Protein AF-A0A645DPU5-F1 (afdb_monomer_lite)

Secondary structure (DSSP, 8-state):
-PPPP-PPPHHHHHHHHHHHHHHHHTT--GGGEEEEEEEEEEE-TTS-EEEEEEEEEEEEPPHHHHHHHHHHHHHHHHHHHHHTTTT--TT-S------B-TTT--B---

Sequence (110 aa):
MFPLLLSLPTGSLKEFTRYIQRLLSHGKKSISVVTRFSLKKTVNAGGIAYSQAQFKIDRPLTEVELTAVSQLAEQVKEYAKHAATSPVDLDEFTDVSTPFDPITGEIVES

pLDDT: mean 79.64, std 19.84, range [38.25, 97.12]

Radius of gyration: 18.44 Å; chains: 1; bounding box: 40×48×41 Å

Structure (mmCIF, N/CA/C/O backbone):
data_AF-A0A645DPU5-F1
#
_entry.id   AF-A0A645DPU5-F1
#
loop_
_atom_site.group_PDB
_atom_site.id
_atom_site.type_symbol
_atom_site.label_atom_id
_atom_site.label_alt_id
_atom_site.label_comp_id
_atom_site.label_asym_id
_atom_site.label_entity_id
_atom_site.label_seq_id
_atom_site.pdbx_PDB_ins_code
_atom_site.Cartn_x
_atom_site.Cartn_y
_atom_site.Cartn_z
_atom_site.occupancy
_atom_site.B_iso_or_equiv
_atom_site.auth_seq_id
_atom_site.auth_comp_id
_atom_site.auth_asym_id
_atom_site.auth_atom_id
_atom_site.pdbx_PDB_model_num
ATOM 1 N N . MET A 1 1 ? -12.760 -14.010 8.392 1.00 60.09 1 MET A N 1
ATOM 2 C CA . MET A 1 1 ? -11.986 -13.785 7.151 1.00 60.09 1 MET A CA 1
ATOM 3 C C . MET A 1 1 ? -10.513 -13.896 7.512 1.00 60.09 1 MET A C 1
ATOM 5 O O . MET A 1 1 ? -10.148 -13.347 8.544 1.00 60.09 1 MET A O 1
ATOM 9 N N . PHE A 1 2 ? -9.704 -14.629 6.745 1.00 67.50 2 PHE A N 1
ATOM 10 C CA . PHE A 1 2 ? -8.271 -14.782 7.028 1.00 67.50 2 PHE A CA 1
ATOM 11 C C . PHE A 1 2 ? -7.451 -13.681 6.337 1.00 67.50 2 PHE A C 1
ATOM 13 O O . PHE A 1 2 ? -7.778 -13.323 5.201 1.00 67.50 2 PHE A O 1
ATOM 20 N N . PRO A 1 3 ? -6.417 -13.123 6.995 1.00 75.06 3 PRO A N 1
ATOM 21 C CA . PRO A 1 3 ? -5.508 -12.180 6.357 1.00 75.06 3 PRO A CA 1
ATOM 22 C C . PRO A 1 3 ? -4.674 -12.887 5.281 1.00 75.06 3 PRO A C 1
ATOM 24 O O . PRO A 1 3 ? -4.250 -14.025 5.466 1.00 75.06 3 PRO A O 1
ATOM 27 N N . LEU A 1 4 ? -4.420 -12.195 4.169 1.00 81.62 4 LEU A N 1
ATOM 28 C CA . LEU A 1 4 ? -3.521 -12.665 3.116 1.00 81.62 4 LEU A CA 1
ATOM 29 C C . LEU A 1 4 ? -2.162 -11.977 3.259 1.00 81.62 4 LEU A C 1
ATOM 31 O O . LEU A 1 4 ? -2.088 -10.748 3.330 1.00 81.62 4 LEU A O 1
ATOM 35 N N . LEU A 1 5 ? -1.094 -12.774 3.281 1.00 82.56 5 LEU A N 1
ATOM 36 C CA . LEU A 1 5 ? 0.273 -12.274 3.207 1.00 82.56 5 LEU A CA 1
ATOM 37 C C . LEU A 1 5 ? 0.653 -12.078 1.741 1.00 82.56 5 LEU A C 1
ATOM 39 O O . LEU A 1 5 ? 0.579 -13.003 0.938 1.00 82.56 5 LEU A O 1
ATOM 43 N N . LEU A 1 6 ? 1.052 -10.856 1.398 1.00 84.12 6 LEU A N 1
ATOM 44 C CA . LEU A 1 6 ? 1.547 -10.512 0.071 1.00 84.12 6 LEU A CA 1
ATOM 45 C C . LEU A 1 6 ? 3.040 -10.195 0.170 1.00 84.12 6 LEU A C 1
ATOM 47 O O . LEU A 1 6 ? 3.417 -9.165 0.733 1.00 84.12 6 LEU A O 1
ATOM 51 N N . SER A 1 7 ? 3.884 -11.055 -0.399 1.00 86.62 7 SER A N 1
ATOM 52 C CA . SER A 1 7 ? 5.314 -10.785 -0.538 1.00 86.62 7 SER A CA 1
ATOM 53 C C . SER A 1 7 ? 5.554 -9.839 -1.718 1.00 86.62 7 SER A C 1
ATOM 55 O O . SER A 1 7 ? 5.063 -10.036 -2.830 1.00 86.62 7 SER A O 1
ATOM 57 N N . LEU A 1 8 ? 6.291 -8.754 -1.473 1.00 88.25 8 LEU A N 1
ATOM 58 C CA . LEU A 1 8 ? 6.676 -7.816 -2.524 1.00 88.25 8 LEU A CA 1
ATOM 59 C C . LEU A 1 8 ? 8.089 -8.140 -3.012 1.00 88.25 8 LEU A C 1
ATOM 61 O O . LEU A 1 8 ? 8.996 -8.255 -2.186 1.00 88.25 8 LEU A O 1
ATOM 65 N N . PRO A 1 9 ? 8.324 -8.203 -4.336 1.00 86.88 9 PRO A N 1
ATOM 66 C CA . PRO A 1 9 ? 9.675 -8.357 -4.848 1.00 86.88 9 PRO A CA 1
ATOM 67 C C . PRO A 1 9 ? 10.505 -7.119 -4.490 1.00 86.88 9 PRO A C 1
ATOM 69 O O . PRO A 1 9 ? 9.985 -5.999 -4.430 1.00 86.88 9 PRO A O 1
ATOM 72 N N . THR A 1 10 ? 11.814 -7.299 -4.315 1.00 88.88 10 THR A N 1
ATOM 73 C CA . THR A 1 10 ? 12.754 -6.245 -3.881 1.00 88.88 10 THR A CA 1
ATOM 74 C C . THR A 1 10 ? 12.658 -4.967 -4.721 1.00 88.88 10 THR A C 1
ATOM 76 O O . THR A 1 10 ? 12.666 -3.862 -4.178 1.00 88.88 10 THR A O 1
ATOM 79 N N . GLY A 1 11 ? 12.453 -5.101 -6.037 1.00 90.75 11 GLY A N 1
ATOM 80 C CA . GLY A 1 11 ? 12.259 -3.977 -6.960 1.00 90.75 11 GLY A CA 1
ATOM 81 C C . GLY A 1 11 ? 11.031 -3.099 -6.670 1.00 90.75 11 GLY A C 1
ATOM 82 O O . GLY A 1 11 ? 10.956 -1.974 -7.161 1.00 90.75 11 GLY A O 1
ATOM 83 N N . SER A 1 12 ? 10.081 -3.565 -5.858 1.00 93.25 12 SER A N 1
ATOM 84 C CA . SER A 1 12 ? 8.842 -2.847 -5.523 1.00 93.25 12 SER A CA 1
ATOM 85 C C . SER A 1 12 ? 8.855 -2.197 -4.138 1.00 93.25 12 SER A C 1
ATOM 87 O O . SER A 1 12 ? 8.025 -1.328 -3.872 1.00 93.25 12 SER A O 1
ATOM 89 N N . LEU A 1 13 ? 9.805 -2.558 -3.266 1.00 93.81 13 LEU A N 1
ATOM 90 C CA . LEU A 1 13 ? 9.856 -2.068 -1.882 1.00 93.81 13 LEU A CA 1
ATOM 91 C C . LEU A 1 13 ? 9.980 -0.543 -1.809 1.00 93.81 13 LEU A C 1
ATOM 93 O O . LEU A 1 13 ? 9.284 0.103 -1.032 1.00 93.81 13 LEU A O 1
ATOM 97 N N . LYS A 1 14 ? 10.819 0.056 -2.663 1.00 92.94 14 LYS A N 1
ATOM 98 C CA . LYS A 1 14 ? 11.003 1.516 -2.704 1.00 92.94 14 LYS A CA 1
ATOM 99 C C . LYS A 1 14 ? 9.706 2.256 -3.040 1.00 92.94 14 LYS A C 1
ATOM 101 O O . LYS A 1 14 ? 9.400 3.273 -2.419 1.00 92.94 14 LYS A O 1
ATOM 106 N N . GLU A 1 15 ? 8.948 1.751 -4.009 1.00 94.25 15 GLU A N 1
ATOM 107 C CA . GLU A 1 15 ? 7.685 2.365 -4.425 1.00 94.25 15 GLU A CA 1
ATOM 108 C C . GLU A 1 15 ? 6.584 2.150 -3.384 1.00 94.25 15 GLU A C 1
ATOM 110 O O . GLU A 1 15 ? 5.798 3.064 -3.133 1.00 94.25 15 GLU A O 1
ATOM 115 N N . PHE A 1 16 ? 6.586 1.007 -2.694 1.00 95.88 16 PHE A N 1
ATOM 116 C CA . PHE A 1 16 ? 5.706 0.784 -1.551 1.00 95.88 16 PHE A CA 1
ATOM 117 C C . PHE A 1 16 ? 6.004 1.756 -0.401 1.00 95.88 16 PHE A C 1
ATOM 119 O O . PHE A 1 16 ? 5.100 2.435 0.083 1.00 95.88 16 PHE A O 1
ATOM 126 N N . THR A 1 17 ? 7.272 1.913 -0.012 1.00 96.12 17 THR A N 1
ATOM 127 C CA . THR A 1 17 ? 7.679 2.880 1.022 1.00 96.12 17 THR A CA 1
ATOM 128 C C . THR A 1 17 ? 7.243 4.297 0.660 1.00 96.12 17 THR A C 1
ATOM 130 O O . THR A 1 17 ? 6.669 5.002 1.492 1.00 96.12 17 THR A O 1
ATOM 133 N N . ARG A 1 18 ? 7.440 4.709 -0.598 1.00 96.75 18 ARG A N 1
ATOM 134 C CA . ARG A 1 18 ? 7.001 6.021 -1.091 1.00 96.75 18 ARG A CA 1
ATOM 135 C C . ARG A 1 18 ? 5.483 6.185 -1.011 1.00 96.75 18 ARG A C 1
ATOM 137 O O . ARG A 1 18 ? 5.000 7.256 -0.643 1.00 96.75 18 ARG A O 1
ATOM 144 N N . TYR A 1 19 ? 4.731 5.141 -1.345 1.00 97.12 19 TYR A N 1
ATOM 145 C CA . TYR A 1 19 ? 3.276 5.137 -1.233 1.00 97.12 19 TYR A CA 1
ATOM 146 C C . TYR A 1 19 ? 2.813 5.344 0.216 1.00 97.12 19 TYR A C 1
ATOM 148 O O . TYR A 1 19 ? 1.988 6.224 0.472 1.00 97.12 19 TYR A O 1
ATOM 156 N N . ILE A 1 20 ? 3.394 4.611 1.171 1.00 96.81 20 ILE A N 1
ATOM 157 C CA . ILE A 1 20 ? 3.083 4.766 2.598 1.00 96.81 20 ILE A CA 1
ATOM 158 C C . ILE A 1 20 ? 3.443 6.171 3.093 1.00 96.81 20 ILE A C 1
ATOM 160 O O . ILE A 1 20 ? 2.624 6.820 3.739 1.00 96.81 20 ILE A O 1
ATOM 164 N N . GLN A 1 21 ? 4.623 6.686 2.739 1.00 96.94 21 GLN A N 1
ATOM 165 C CA . GLN A 1 21 ? 5.027 8.053 3.087 1.00 96.94 21 GLN A CA 1
ATOM 166 C C . GLN A 1 21 ? 4.027 9.092 2.571 1.00 96.94 21 GLN A C 1
ATOM 168 O O . GLN A 1 21 ? 3.648 9.998 3.309 1.00 96.94 21 GLN A O 1
ATOM 173 N N . ARG A 1 22 ? 3.550 8.934 1.330 1.00 96.44 22 ARG A N 1
ATOM 174 C CA . ARG A 1 22 ? 2.549 9.828 0.737 1.00 96.44 22 ARG A CA 1
ATOM 175 C C . ARG A 1 22 ? 1.202 9.761 1.459 1.00 96.44 22 ARG A C 1
ATOM 177 O O . ARG A 1 22 ? 0.545 10.785 1.624 1.00 96.44 22 ARG A O 1
ATOM 184 N N . LEU A 1 23 ? 0.770 8.577 1.886 1.00 96.06 23 LEU A N 1
ATOM 185 C CA . LEU A 1 23 ? -0.442 8.438 2.698 1.00 96.06 23 LEU A CA 1
ATOM 186 C C . LEU A 1 23 ? -0.319 9.212 4.012 1.00 96.06 23 LEU A C 1
ATOM 188 O O . LEU A 1 23 ? -1.184 10.031 4.331 1.00 96.06 23 LEU A O 1
ATOM 192 N N . LEU A 1 24 ? 0.791 9.001 4.719 1.00 95.75 24 LEU A N 1
ATOM 193 C CA . LEU A 1 24 ? 1.057 9.634 6.005 1.00 95.75 24 LEU A CA 1
ATOM 194 C C . LEU A 1 24 ? 1.207 11.155 5.881 1.00 95.75 24 LEU A C 1
ATOM 196 O O . LEU A 1 24 ? 0.677 11.877 6.721 1.00 95.75 24 LEU A O 1
ATOM 200 N N . SER A 1 25 ? 1.833 11.661 4.811 1.00 95.94 25 SER A N 1
ATOM 201 C CA . SER A 1 25 ? 1.928 13.109 4.563 1.00 95.94 25 SER A CA 1
ATOM 202 C C . SER A 1 25 ? 0.566 13.771 4.341 1.00 95.94 25 SER A C 1
ATOM 204 O O . SER A 1 25 ? 0.420 14.968 4.554 1.00 95.94 25 SER A O 1
ATOM 206 N N . HIS A 1 26 ? -0.441 13.000 3.922 1.00 93.00 26 HIS A N 1
ATOM 207 C CA . HIS A 1 26 ? -1.829 13.450 3.801 1.00 93.00 26 HIS A CA 1
ATOM 208 C C . HIS A 1 26 ? -2.678 13.138 5.048 1.00 93.00 26 HIS A C 1
ATOM 210 O O . HIS A 1 26 ? -3.902 13.240 4.986 1.00 93.00 26 HIS A O 1
ATOM 216 N N . GLY A 1 27 ? -2.061 12.727 6.162 1.00 92.69 27 GLY A N 1
ATOM 217 C CA . GLY A 1 27 ? -2.757 12.400 7.410 1.00 92.69 27 GLY A CA 1
ATOM 218 C C . GLY A 1 27 ? -3.583 11.110 7.359 1.00 92.69 27 GLY A C 1
ATOM 219 O O . GLY A 1 27 ? -4.415 10.882 8.235 1.00 92.69 27 GLY A O 1
ATOM 220 N N . LYS A 1 28 ? -3.384 10.257 6.345 1.00 92.94 28 LYS A N 1
ATOM 221 C CA . LYS A 1 28 ? -4.129 9.002 6.172 1.00 92.94 28 LYS A CA 1
ATOM 222 C C . LYS A 1 28 ? -3.305 7.824 6.675 1.00 92.94 28 LYS A C 1
ATOM 224 O O . LYS A 1 28 ? -2.135 7.677 6.324 1.00 92.94 28 LYS A O 1
ATOM 229 N N . LYS A 1 29 ? -3.927 6.951 7.467 1.00 92.25 29 LYS A N 1
ATOM 230 C CA . LYS A 1 29 ? -3.317 5.682 7.886 1.00 92.25 29 LYS A CA 1
ATOM 231 C C . LYS A 1 29 ? -3.393 4.682 6.727 1.00 92.25 29 LYS A C 1
ATOM 233 O O . LYS A 1 29 ? -4.318 4.730 5.923 1.00 92.25 29 LYS A O 1
ATOM 238 N N . SER A 1 30 ? -2.459 3.736 6.655 1.00 90.50 30 SER A N 1
ATOM 239 C CA . SER A 1 30 ? -2.477 2.685 5.623 1.00 90.50 30 SER A CA 1
ATOM 240 C C . SER A 1 30 ? -3.754 1.839 5.648 1.00 90.50 30 SER A C 1
ATOM 242 O O . SER A 1 30 ? -4.234 1.435 4.596 1.00 90.50 30 SER A O 1
ATOM 244 N N . ILE A 1 31 ? -4.338 1.638 6.832 1.00 91.94 31 ILE A N 1
ATOM 245 C CA . ILE A 1 31 ? -5.581 0.880 7.024 1.00 91.94 31 ILE A CA 1
ATOM 246 C C . ILE A 1 31 ? -6.857 1.677 6.724 1.00 91.94 31 ILE A C 1
ATOM 248 O O . ILE A 1 31 ? -7.935 1.110 6.807 1.00 91.94 31 ILE A O 1
ATOM 252 N N . SER A 1 32 ? -6.777 2.982 6.431 1.00 94.56 32 SER A N 1
ATOM 253 C CA . SER A 1 32 ? -7.967 3.827 6.218 1.00 94.56 32 SER A CA 1
ATOM 254 C C . SER A 1 32 ? -8.324 4.010 4.740 1.00 94.56 32 SER A C 1
ATOM 256 O O . SER A 1 32 ? -9.135 4.872 4.396 1.00 94.56 32 SER A O 1
ATOM 258 N N . VAL A 1 33 ? -7.674 3.268 3.841 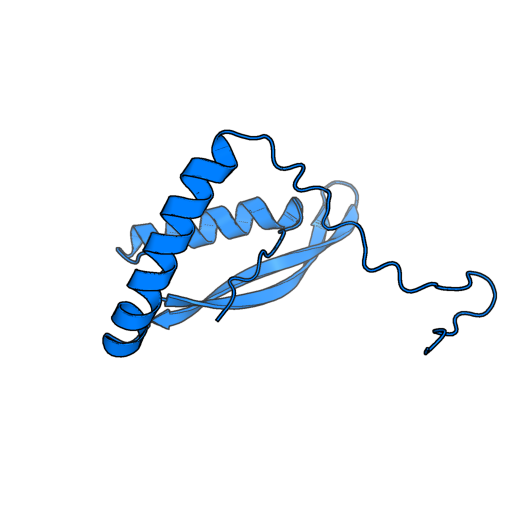1.00 96.25 33 VAL A N 1
ATOM 259 C CA . VAL A 1 33 ? -7.846 3.394 2.392 1.00 96.25 33 VAL A CA 1
ATOM 260 C C . VAL A 1 33 ? -7.899 2.029 1.721 1.00 96.25 33 VAL A C 1
ATOM 262 O O . VAL A 1 33 ? -7.230 1.086 2.140 1.00 96.25 33 VAL A O 1
ATOM 265 N N . VAL A 1 34 ? -8.630 1.953 0.614 1.00 95.38 34 VAL A N 1
ATOM 266 C CA . VAL A 1 34 ? -8.504 0.853 -0.341 1.00 95.38 34 VAL A CA 1
ATOM 267 C C . VAL A 1 34 ? -7.298 1.138 -1.230 1.00 95.38 34 VAL A C 1
ATOM 269 O O . VAL A 1 34 ? -7.230 2.176 -1.896 1.00 95.38 34 VAL A O 1
ATOM 272 N N . THR A 1 35 ? -6.337 0.216 -1.237 1.00 96.00 35 THR A N 1
ATOM 273 C CA . THR A 1 35 ? -5.142 0.305 -2.081 1.00 96.00 35 THR A CA 1
ATOM 274 C C . THR A 1 35 ? -5.331 -0.556 -3.322 1.00 96.00 35 THR A C 1
ATOM 276 O O . THR A 1 35 ? -5.555 -1.759 -3.218 1.00 96.00 35 THR A O 1
ATOM 279 N N . ARG A 1 36 ? -5.205 0.050 -4.503 1.00 95.69 36 ARG A N 1
ATOM 280 C CA . ARG A 1 36 ? -5.119 -0.674 -5.772 1.00 95.69 36 ARG A CA 1
ATOM 281 C C . ARG A 1 36 ? -3.667 -1.039 -6.052 1.00 95.69 36 ARG A C 1
ATOM 283 O O . ARG A 1 36 ? -2.792 -0.170 -6.025 1.00 95.69 36 ARG A O 1
ATOM 290 N N . PHE A 1 37 ? -3.458 -2.303 -6.398 1.00 94.62 37 PHE A N 1
ATOM 291 C CA . PHE A 1 37 ? -2.188 -2.846 -6.857 1.00 94.62 37 PHE A CA 1
ATOM 292 C C . PHE A 1 37 ? -2.240 -3.011 -8.376 1.00 94.62 37 PHE A C 1
ATOM 294 O O . PHE A 1 37 ? -3.243 -3.467 -8.925 1.00 94.62 37 PHE A O 1
ATOM 301 N N . SER A 1 38 ? -1.170 -2.637 -9.065 1.00 94.88 38 SER A N 1
ATOM 302 C CA . SER A 1 38 ? -0.975 -2.964 -10.478 1.00 94.88 38 SER A CA 1
ATOM 303 C C . SER A 1 38 ? 0.487 -3.286 -10.750 1.00 94.88 38 SER A C 1
ATOM 305 O O . SER A 1 38 ? 1.357 -2.952 -9.951 1.00 94.88 38 SER A O 1
ATOM 307 N N . LEU A 1 39 ? 0.774 -3.943 -11.871 1.00 95.00 39 LEU A N 1
ATOM 308 C CA . LEU A 1 39 ? 2.141 -4.264 -12.275 1.00 95.00 39 LEU A CA 1
ATOM 309 C C . LEU A 1 39 ? 2.569 -3.384 -13.446 1.00 95.00 39 LEU A C 1
ATOM 311 O O . LEU A 1 39 ? 1.781 -3.077 -14.340 1.00 95.00 39 LEU A O 1
ATOM 315 N N . LYS A 1 40 ? 3.839 -2.991 -13.455 1.00 94.44 40 LYS A N 1
ATOM 316 C CA . LYS A 1 40 ? 4.494 -2.359 -14.599 1.00 94.44 40 LYS A CA 1
ATOM 317 C C . LYS A 1 40 ? 5.821 -3.031 -14.877 1.00 94.44 40 LYS A C 1
ATOM 319 O O . LYS A 1 40 ? 6.574 -3.334 -13.961 1.00 94.44 40 LYS A O 1
ATOM 324 N N . LYS A 1 41 ? 6.122 -3.190 -16.161 1.00 95.19 41 LYS A N 1
ATOM 325 C CA . LYS A 1 41 ? 7.442 -3.607 -16.617 1.00 95.19 41 LYS A CA 1
ATOM 326 C C . LYS A 1 41 ? 8.443 -2.467 -16.414 1.00 95.19 41 LYS A C 1
ATOM 328 O O . LYS A 1 41 ? 8.249 -1.367 -16.935 1.00 95.19 41 LYS A O 1
ATOM 333 N N . THR A 1 42 ? 9.508 -2.747 -15.678 1.00 94.31 42 THR A N 1
ATOM 334 C CA . THR A 1 42 ? 10.628 -1.838 -15.412 1.00 94.31 42 THR A CA 1
ATOM 335 C C . THR A 1 42 ? 11.933 -2.560 -15.749 1.00 94.31 42 THR A C 1
ATOM 337 O O . THR A 1 42 ? 11.954 -3.781 -15.866 1.00 94.31 42 THR A O 1
ATOM 340 N N . VAL A 1 43 ? 13.018 -1.818 -15.957 1.00 93.38 43 VAL A N 1
ATOM 341 C CA . VAL A 1 43 ? 14.346 -2.362 -16.260 1.00 93.38 43 VAL A CA 1
ATOM 342 C C . VAL A 1 43 ? 15.327 -1.858 -15.204 1.00 93.38 43 VAL A C 1
ATOM 344 O O . VAL A 1 43 ? 15.262 -0.691 -14.813 1.00 93.38 43 VAL A O 1
ATOM 347 N N . ASN A 1 44 ? 16.176 -2.739 -14.672 1.00 88.25 44 ASN A N 1
ATOM 348 C CA . ASN A 1 44 ? 17.204 -2.351 -13.703 1.00 88.25 44 ASN A CA 1
ATOM 349 C C . ASN A 1 44 ? 18.436 -1.740 -14.404 1.00 88.25 44 ASN A C 1
ATOM 351 O O . ASN A 1 44 ? 18.521 -1.721 -15.630 1.00 88.25 44 ASN A O 1
ATOM 355 N N . ALA A 1 45 ? 19.415 -1.252 -13.635 1.00 89.44 45 ALA A N 1
ATOM 356 C CA . ALA A 1 45 ? 20.634 -0.658 -14.201 1.00 89.44 45 ALA A CA 1
ATOM 357 C C . ALA A 1 45 ? 21.444 -1.632 -15.084 1.00 89.44 45 ALA A C 1
ATOM 359 O O . ALA A 1 45 ? 22.164 -1.191 -15.971 1.00 89.44 45 ALA A O 1
ATOM 360 N N . GLY A 1 46 ? 21.299 -2.944 -14.865 1.00 91.88 46 GLY A N 1
ATOM 361 C CA . GLY A 1 46 ? 21.929 -4.001 -15.659 1.00 91.88 46 GLY A CA 1
ATOM 362 C C . GLY A 1 46 ? 21.129 -4.439 -16.891 1.00 91.88 46 GLY A C 1
ATOM 363 O O . GLY A 1 46 ? 21.493 -5.425 -17.518 1.00 91.88 46 GLY A O 1
ATOM 364 N N . GLY A 1 47 ? 20.028 -3.762 -17.233 1.00 92.88 47 GLY A N 1
ATOM 365 C CA . GLY A 1 47 ? 19.229 -4.081 -18.420 1.00 92.88 47 GLY A CA 1
ATOM 366 C C . GLY A 1 47 ? 18.223 -5.226 -18.245 1.00 92.88 47 GLY A C 1
ATOM 367 O O . GLY A 1 47 ? 17.512 -5.557 -19.192 1.00 92.88 47 GLY A O 1
ATOM 368 N N . ILE A 1 48 ? 18.098 -5.806 -17.048 1.00 92.50 48 ILE A N 1
ATOM 369 C CA . ILE A 1 48 ? 17.151 -6.898 -16.789 1.00 92.50 48 ILE A CA 1
ATOM 370 C C . ILE A 1 48 ? 15.759 -6.314 -16.559 1.00 92.50 48 ILE A C 1
ATOM 372 O O . ILE A 1 48 ? 15.550 -5.489 -15.662 1.00 92.50 48 ILE A O 1
ATOM 376 N N . ALA A 1 49 ? 14.801 -6.756 -17.373 1.00 94.31 49 ALA A N 1
ATOM 377 C CA . ALA A 1 49 ? 13.401 -6.398 -17.217 1.00 94.31 49 ALA A CA 1
ATOM 378 C C . ALA A 1 49 ? 12.750 -7.195 -16.078 1.00 94.31 49 ALA A C 1
ATOM 380 O O . ALA A 1 49 ? 12.955 -8.398 -15.957 1.00 94.31 49 ALA A O 1
ATOM 381 N N . TYR A 1 50 ? 11.924 -6.531 -15.278 1.00 90.62 50 TYR A N 1
ATOM 382 C CA . TYR A 1 50 ? 11.174 -7.134 -14.182 1.00 90.62 50 TYR A CA 1
ATOM 383 C C . TYR A 1 50 ? 9.799 -6.479 -14.028 1.00 90.62 50 TYR A C 1
ATOM 385 O O . TYR A 1 50 ? 9.557 -5.365 -14.503 1.00 90.62 50 TYR A O 1
ATOM 393 N N . SER A 1 51 ? 8.897 -7.177 -13.343 1.00 92.50 51 SER A N 1
ATOM 394 C CA . SER A 1 51 ? 7.594 -6.644 -12.947 1.00 92.50 51 SER A CA 1
ATOM 395 C C . SER A 1 51 ? 7.720 -5.901 -11.620 1.00 92.50 51 SER A C 1
ATOM 397 O O . SER A 1 51 ? 8.133 -6.464 -10.609 1.00 92.50 51 SER A O 1
ATOM 399 N N . GLN A 1 52 ? 7.351 -4.627 -11.622 1.00 94.50 52 GLN A N 1
ATOM 400 C CA . GLN A 1 52 ? 7.324 -3.766 -10.450 1.00 94.50 52 GLN A CA 1
ATOM 401 C C . GLN A 1 52 ? 5.877 -3.480 -10.051 1.00 94.50 52 GLN A C 1
ATOM 403 O O . GLN A 1 52 ? 5.071 -3.058 -10.885 1.00 94.50 52 GLN A O 1
ATOM 408 N N . ALA A 1 53 ? 5.555 -3.671 -8.775 1.00 95.19 53 ALA A N 1
ATOM 409 C CA . ALA A 1 53 ? 4.264 -3.298 -8.229 1.00 95.19 53 ALA A CA 1
ATOM 410 C C . ALA A 1 53 ? 4.141 -1.773 -8.116 1.00 95.19 53 ALA A C 1
ATOM 412 O O . ALA A 1 53 ? 5.061 -1.070 -7.694 1.00 95.19 53 ALA A O 1
ATOM 413 N N . GLN A 1 54 ? 2.971 -1.275 -8.489 1.00 95.06 54 GLN A N 1
ATOM 414 C CA . GLN A 1 54 ? 2.532 0.094 -8.309 1.00 95.06 54 GLN A CA 1
ATOM 415 C C . GLN A 1 54 ? 1.352 0.125 -7.350 1.00 95.06 54 GLN A C 1
ATOM 417 O O . GLN A 1 54 ? 0.449 -0.710 -7.418 1.00 95.06 54 GLN A O 1
ATOM 422 N N . PHE A 1 55 ? 1.349 1.149 -6.504 1.00 96.19 55 PHE A N 1
ATOM 423 C CA . PHE A 1 55 ? 0.363 1.331 -5.450 1.00 96.19 55 PHE A CA 1
ATOM 424 C C . PHE A 1 55 ? -0.333 2.667 -5.650 1.00 96.19 55 PHE A C 1
ATOM 426 O O . PHE A 1 55 ? 0.312 3.708 -5.821 1.00 96.19 55 PHE A O 1
ATOM 433 N N . LYS A 1 56 ? -1.662 2.643 -5.642 1.00 96.06 56 LYS A N 1
ATOM 434 C CA . LYS A 1 56 ? -2.487 3.847 -5.722 1.00 96.06 56 LYS A CA 1
ATOM 435 C C . LYS A 1 56 ? -3.632 3.749 -4.731 1.00 96.06 56 LYS A C 1
ATOM 437 O O . LYS A 1 56 ? -4.170 2.670 -4.503 1.00 96.06 56 LYS A O 1
ATOM 442 N N . ILE A 1 57 ? -4.025 4.896 -4.186 1.00 96.38 57 ILE A N 1
ATOM 443 C CA . ILE A 1 57 ? -5.275 4.999 -3.437 1.00 96.38 57 ILE A CA 1
ATOM 444 C C . ILE A 1 57 ? -6.400 4.848 -4.455 1.00 96.38 57 ILE A C 1
ATOM 446 O O . ILE A 1 57 ? -6.452 5.616 -5.414 1.00 96.38 57 ILE A O 1
ATOM 450 N N . ASP A 1 58 ? -7.266 3.862 -4.259 1.00 97.06 58 ASP A N 1
ATOM 451 C CA . ASP A 1 58 ? -8.494 3.759 -5.039 1.00 97.06 58 ASP A CA 1
ATOM 452 C C . ASP A 1 58 ? -9.568 4.672 -4.449 1.00 97.06 58 ASP A C 1
ATOM 454 O O . ASP A 1 58 ? -10.072 5.578 -5.107 1.00 97.06 58 ASP A O 1
ATOM 458 N N . ARG A 1 59 ? -9.838 4.490 -3.154 1.00 96.19 59 ARG A N 1
ATOM 459 C CA . ARG A 1 59 ? -10.782 5.302 -2.386 1.00 96.19 59 ARG A CA 1
ATOM 460 C C . ARG A 1 59 ? -10.463 5.269 -0.889 1.00 96.19 59 ARG A C 1
ATOM 462 O O . ARG A 1 59 ? -9.814 4.326 -0.429 1.00 96.19 59 ARG A O 1
ATOM 469 N N . PRO A 1 60 ? -10.907 6.264 -0.102 1.00 95.50 60 PRO A N 1
ATOM 470 C CA . PRO A 1 60 ? -10.966 6.110 1.347 1.00 95.50 60 PRO A CA 1
ATOM 471 C C . PRO A 1 60 ? -11.951 4.994 1.732 1.00 95.50 60 PRO A C 1
ATOM 473 O O . PRO A 1 60 ? -12.911 4.717 1.004 1.00 95.50 60 PRO A O 1
ATOM 476 N N . LEU A 1 61 ? -11.708 4.359 2.877 1.00 95.25 61 LEU A N 1
ATOM 477 C CA . LEU A 1 61 ? -12.727 3.525 3.509 1.00 95.25 61 LEU A CA 1
ATOM 478 C C . LEU A 1 61 ? -13.830 4.410 4.088 1.00 95.25 61 LEU A C 1
ATOM 480 O O . LEU A 1 61 ? -13.574 5.522 4.550 1.00 95.25 61 LEU A O 1
ATOM 484 N N . THR A 1 62 ? -15.052 3.896 4.057 1.00 95.62 62 THR A N 1
ATOM 485 C CA . THR A 1 62 ? -16.174 4.464 4.810 1.00 95.62 62 THR A CA 1
ATOM 486 C C . THR A 1 62 ? -15.989 4.210 6.307 1.00 95.62 62 THR A C 1
ATOM 488 O O . THR A 1 62 ? -15.214 3.340 6.705 1.00 95.62 62 THR A O 1
ATOM 491 N N . GLU A 1 63 ? -16.709 4.945 7.154 1.00 92.75 63 GLU A N 1
ATOM 492 C CA . GLU A 1 63 ? -16.633 4.762 8.612 1.00 92.75 63 GLU A CA 1
ATOM 493 C C . GLU A 1 63 ? -17.007 3.335 9.030 1.00 92.75 63 GLU A C 1
ATOM 495 O O . GLU A 1 63 ? -16.298 2.720 9.823 1.00 92.75 63 GLU A O 1
ATOM 500 N N . VAL A 1 64 ? -18.052 2.773 8.413 1.00 92.94 64 VAL A N 1
ATOM 501 C CA . VAL A 1 64 ? -18.511 1.397 8.659 1.00 92.94 64 VAL A CA 1
ATOM 502 C C . VAL A 1 64 ? -17.420 0.377 8.318 1.00 92.94 64 VAL A C 1
ATOM 504 O O . VAL A 1 64 ? -17.138 -0.523 9.109 1.00 92.94 64 VAL A O 1
ATOM 507 N N . GLU A 1 65 ? -16.767 0.526 7.163 1.00 92.38 65 GLU A N 1
ATOM 508 C CA . GLU A 1 65 ? -15.667 -0.358 6.763 1.00 92.38 65 GLU A CA 1
ATOM 509 C C . GLU A 1 65 ? -14.451 -0.207 7.683 1.00 92.38 65 GLU A C 1
ATOM 511 O O . GLU A 1 65 ? -13.796 -1.193 8.011 1.00 92.38 65 GLU A O 1
ATOM 516 N N . LEU A 1 66 ? -14.152 1.015 8.127 1.00 92.06 66 LEU A N 1
ATOM 517 C CA . LEU A 1 66 ? -13.017 1.289 9.002 1.00 92.06 66 LEU A CA 1
ATOM 518 C C . LEU A 1 66 ? -13.201 0.620 10.370 1.00 92.06 66 LEU A C 1
ATOM 520 O O . LEU A 1 66 ? -12.259 -0.000 10.863 1.00 92.06 66 LEU A O 1
ATOM 524 N N . THR A 1 67 ? -14.406 0.671 10.945 1.00 90.44 67 THR A N 1
ATOM 525 C CA . THR A 1 67 ? -14.739 -0.039 12.191 1.00 90.44 67 THR A CA 1
ATOM 526 C C . THR A 1 67 ? -14.629 -1.557 12.038 1.00 90.44 67 THR A C 1
ATOM 528 O O . THR A 1 67 ? -14.142 -2.234 12.941 1.00 90.44 67 THR A O 1
ATOM 531 N N . ALA A 1 68 ? -15.033 -2.111 10.893 1.00 87.62 68 ALA A N 1
ATOM 532 C CA . ALA A 1 68 ? -14.893 -3.545 10.639 1.00 87.62 68 ALA A CA 1
ATOM 533 C C . ALA A 1 68 ? -13.416 -3.967 10.510 1.00 87.62 68 ALA A C 1
ATOM 535 O O . ALA A 1 68 ? -13.005 -5.002 11.033 1.00 87.62 68 ALA A O 1
ATOM 536 N N . VAL A 1 69 ? -12.595 -3.154 9.839 1.00 88.19 69 VAL A N 1
ATOM 537 C CA . VAL A 1 69 ? -11.172 -3.447 9.610 1.00 88.19 69 VAL A CA 1
ATOM 538 C C . VAL A 1 69 ? -10.319 -3.194 10.857 1.00 88.19 69 VAL A C 1
ATOM 540 O O . VAL A 1 69 ? -9.292 -3.851 11.022 1.00 88.19 69 VAL A O 1
ATOM 543 N N . SER A 1 70 ? -10.714 -2.290 11.760 1.00 88.38 70 SER A N 1
ATOM 544 C CA . SER A 1 70 ? -9.914 -1.967 12.950 1.00 88.38 70 SER A CA 1
ATOM 545 C C . SER A 1 70 ? -9.725 -3.166 13.877 1.00 88.38 70 SER A C 1
ATOM 547 O O . SER A 1 70 ? -8.613 -3.389 14.348 1.00 88.38 70 SER A O 1
ATOM 549 N N . GLN A 1 71 ? -10.768 -3.980 14.068 1.00 85.88 71 GLN A N 1
ATOM 550 C CA . GLN A 1 71 ? -10.691 -5.205 14.872 1.00 85.88 71 GLN A CA 1
ATOM 551 C C . GLN A 1 71 ? -9.690 -6.203 14.277 1.00 85.88 71 GLN A C 1
ATOM 553 O O . GLN A 1 71 ? -8.846 -6.751 14.983 1.00 85.88 71 GLN A O 1
ATOM 558 N N . LEU A 1 72 ? -9.731 -6.391 12.953 1.00 84.75 72 LEU A N 1
ATOM 559 C CA . LEU A 1 72 ? -8.779 -7.254 12.255 1.00 84.75 72 LEU A CA 1
ATOM 560 C C . LEU A 1 72 ? -7.349 -6.703 12.353 1.00 84.75 72 LEU A C 1
ATOM 562 O O . LEU A 1 72 ? -6.402 -7.459 12.555 1.00 84.75 72 LEU A O 1
ATOM 566 N N . ALA A 1 73 ? -7.175 -5.385 12.240 1.00 86.31 73 ALA A N 1
ATOM 567 C CA . ALA A 1 73 ? -5.868 -4.746 12.359 1.00 86.31 73 ALA A CA 1
ATOM 568 C C . ALA A 1 73 ? -5.257 -4.920 13.761 1.00 86.31 73 ALA A C 1
ATOM 570 O O . ALA A 1 73 ? -4.043 -5.099 13.880 1.00 86.31 73 ALA A O 1
ATOM 571 N N . GLU A 1 74 ? -6.075 -4.893 14.814 1.00 87.88 74 GLU A N 1
ATOM 572 C CA . GLU A 1 74 ? -5.642 -5.174 16.187 1.00 87.88 74 GLU A CA 1
ATOM 573 C C . GLU A 1 74 ? -5.182 -6.625 16.344 1.00 87.88 74 GLU A C 1
ATOM 575 O O . GLU A 1 74 ? -4.062 -6.854 16.805 1.00 87.88 74 GLU A O 1
ATOM 580 N N . GLN A 1 75 ? -5.969 -7.586 15.851 1.00 84.62 75 GLN A N 1
ATOM 581 C CA . GLN A 1 75 ? -5.608 -9.009 15.859 1.00 84.62 75 GLN A CA 1
ATOM 582 C C . GLN A 1 75 ? -4.298 -9.280 15.105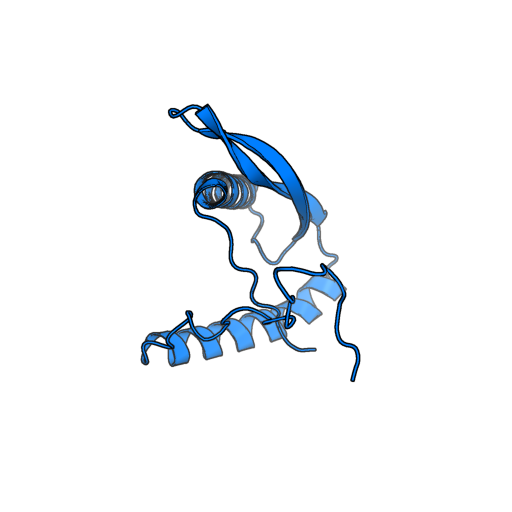 1.00 84.62 75 GLN A C 1
ATOM 584 O O . GLN A 1 75 ? -3.420 -9.983 15.604 1.00 84.62 75 GLN A O 1
ATOM 589 N N . VAL A 1 76 ? -4.118 -8.679 13.923 1.00 83.50 76 VAL A N 1
ATOM 590 C CA . VAL A 1 76 ? -2.876 -8.804 13.140 1.00 83.50 76 VAL A CA 1
ATOM 591 C C . VAL A 1 76 ? -1.689 -8.193 13.887 1.00 83.50 76 VAL A C 1
ATOM 593 O O . VAL A 1 76 ? -0.589 -8.743 13.855 1.00 83.50 76 VAL A O 1
ATOM 596 N N . LYS A 1 77 ? -1.888 -7.074 14.593 1.00 83.62 77 LYS A N 1
ATOM 597 C CA . LYS A 1 77 ? -0.834 -6.436 15.391 1.00 83.62 77 LYS A CA 1
ATOM 598 C C . LYS A 1 77 ? -0.420 -7.296 16.583 1.00 83.62 77 LYS A C 1
ATOM 600 O O . LYS A 1 77 ? 0.763 -7.330 16.910 1.00 83.62 77 LYS A O 1
ATOM 605 N N . GLU A 1 78 ? -1.363 -7.960 17.242 1.00 84.62 78 GLU A N 1
ATOM 606 C CA . GLU A 1 78 ? -1.067 -8.914 18.315 1.00 84.62 78 GLU A CA 1
ATOM 607 C C . GLU A 1 78 ? -0.321 -10.131 17.777 1.00 84.62 78 GLU A C 1
ATOM 609 O O . GLU A 1 78 ? 0.755 -10.453 18.282 1.00 84.62 78 GLU A O 1
ATOM 614 N N . TYR A 1 79 ? -0.808 -10.722 16.685 1.00 77.50 79 TYR A N 1
ATOM 615 C CA . TYR A 1 79 ? -0.139 -11.834 16.017 1.00 77.50 79 TYR A CA 1
ATOM 616 C C . TYR A 1 79 ? 1.307 -11.488 15.635 1.00 77.50 79 TYR A C 1
ATOM 618 O O . TYR A 1 79 ? 2.228 -12.229 15.965 1.00 77.50 79 TYR A O 1
ATOM 626 N N . ALA A 1 80 ? 1.534 -10.319 15.028 1.00 75.12 80 ALA A N 1
ATOM 627 C CA . ALA A 1 80 ? 2.866 -9.873 14.626 1.00 75.12 80 ALA A CA 1
ATOM 628 C C . ALA A 1 80 ? 3.831 -9.681 15.811 1.00 75.12 80 ALA A C 1
ATOM 630 O O . ALA A 1 80 ? 5.023 -9.937 15.669 1.00 75.12 80 ALA A O 1
ATOM 631 N N . LYS A 1 81 ? 3.347 -9.263 16.992 1.00 77.56 81 LYS A N 1
ATOM 632 C CA . LYS A 1 81 ? 4.189 -9.157 18.202 1.00 77.56 81 LYS A CA 1
ATOM 633 C C . LYS A 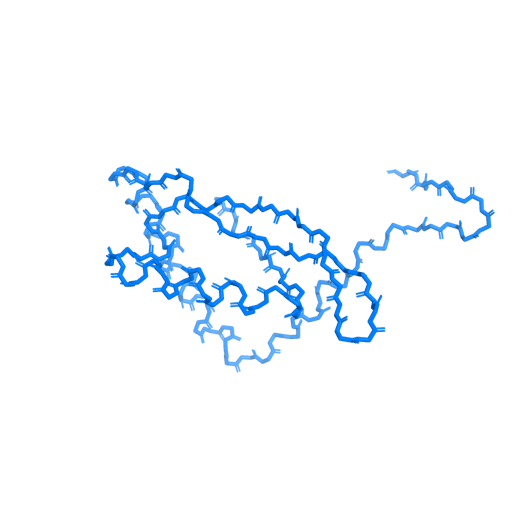1 81 ? 4.681 -10.525 18.671 1.00 77.56 81 LYS A C 1
ATOM 635 O O . LYS A 1 81 ? 5.833 -10.652 19.079 1.00 77.56 81 LYS A O 1
ATOM 640 N N . HIS A 1 82 ? 3.818 -11.536 18.611 1.00 67.31 82 HIS A N 1
ATOM 641 C CA . HIS A 1 82 ? 4.173 -12.899 18.999 1.00 67.31 82 HIS A CA 1
ATOM 642 C C . HIS A 1 82 ? 5.053 -13.575 17.939 1.00 67.31 82 HIS A C 1
ATOM 644 O O . HIS A 1 82 ? 6.063 -14.182 18.286 1.00 67.31 82 HIS A O 1
ATOM 650 N N . ALA A 1 83 ? 4.749 -13.371 16.655 1.00 59.41 83 ALA A N 1
ATOM 651 C CA . ALA A 1 83 ? 5.528 -13.887 15.533 1.00 59.41 83 ALA A CA 1
ATOM 652 C C . ALA A 1 83 ? 6.904 -13.218 15.371 1.00 59.41 83 ALA A C 1
ATOM 654 O O . ALA A 1 83 ? 7.775 -13.809 14.760 1.00 59.41 83 ALA A O 1
ATOM 655 N N . ALA A 1 84 ? 7.146 -12.024 15.923 1.00 50.97 84 ALA A N 1
ATOM 656 C CA . ALA A 1 84 ? 8.480 -11.411 15.939 1.00 50.97 84 ALA A CA 1
ATOM 657 C C . ALA A 1 84 ? 9.429 -12.030 16.989 1.00 50.97 84 ALA A C 1
ATOM 659 O O . ALA A 1 84 ? 10.619 -11.722 16.992 1.00 50.97 84 ALA A O 1
ATOM 660 N N . THR A 1 85 ? 8.912 -12.871 17.895 1.00 44.53 85 THR A N 1
ATOM 661 C CA . THR A 1 85 ? 9.700 -13.527 18.958 1.00 44.53 85 THR A CA 1
ATOM 662 C C . THR A 1 85 ? 10.224 -14.906 18.535 1.00 44.53 85 THR A C 1
ATOM 664 O O . THR A 1 85 ? 11.207 -15.392 19.086 1.00 44.53 85 THR A O 1
ATOM 667 N N . SER A 1 86 ? 9.626 -15.516 17.516 1.00 39.25 86 SER A N 1
ATOM 668 C CA . SER A 1 86 ? 10.154 -16.684 16.812 1.00 39.25 86 SER A CA 1
ATOM 669 C C . SER A 1 86 ? 10.593 -16.239 15.419 1.00 39.25 86 SER A C 1
ATOM 671 O O . SER A 1 86 ? 9.804 -15.563 14.767 1.00 39.25 86 SER A O 1
ATOM 673 N N . PRO A 1 87 ? 11.775 -16.604 14.905 1.00 38.81 87 PRO A N 1
ATOM 674 C CA . PRO A 1 87 ? 12.010 -16.517 13.474 1.00 38.81 87 PRO A CA 1
ATOM 675 C C . PRO A 1 87 ? 11.039 -17.509 12.836 1.00 38.81 87 PRO A C 1
ATOM 677 O O . PRO A 1 87 ? 11.294 -18.705 12.784 1.00 38.81 87 PRO A O 1
ATOM 680 N N . VAL A 1 88 ? 9.850 -17.033 12.474 1.00 42.88 88 VAL A N 1
ATOM 681 C CA . VAL A 1 88 ? 9.006 -17.750 11.535 1.00 42.88 88 VAL A CA 1
ATOM 682 C C . VAL A 1 88 ? 9.826 -17.710 10.262 1.00 42.88 88 VAL A C 1
ATOM 684 O O . VAL A 1 88 ? 10.063 -16.621 9.734 1.00 42.88 88 VAL A O 1
ATOM 687 N N . ASP A 1 89 ? 10.343 -18.863 9.849 1.00 42.44 89 ASP A N 1
ATOM 688 C CA . ASP A 1 89 ? 10.945 -19.048 8.539 1.00 42.44 89 ASP A CA 1
ATOM 689 C C . ASP A 1 89 ? 9.871 -18.681 7.506 1.00 42.44 89 ASP A C 1
ATOM 691 O O . ASP A 1 89 ? 9.042 -19.483 7.087 1.00 42.44 89 ASP A O 1
ATOM 695 N N . LEU A 1 90 ? 9.837 -17.396 7.147 1.00 47.56 90 LEU A N 1
ATOM 696 C CA . LEU A 1 90 ? 8.917 -16.787 6.183 1.00 47.56 90 LEU A CA 1
ATOM 697 C C . LEU A 1 90 ? 9.150 -17.311 4.755 1.00 47.56 90 LEU A C 1
ATOM 699 O O . LEU A 1 90 ? 8.424 -16.926 3.841 1.00 47.56 90 LEU A O 1
ATOM 703 N N . ASP A 1 91 ? 10.138 -18.190 4.589 1.00 39.78 91 ASP A N 1
ATOM 704 C CA . ASP A 1 91 ? 10.417 -18.957 3.382 1.00 39.78 91 ASP A CA 1
ATOM 705 C C . ASP A 1 91 ? 9.545 -20.224 3.259 1.00 39.78 91 ASP A C 1
ATOM 707 O O . ASP A 1 91 ? 9.529 -20.834 2.195 1.00 39.78 91 ASP A O 1
ATOM 711 N N . GLU A 1 92 ? 8.742 -20.594 4.269 1.00 38.50 92 GLU A N 1
ATOM 712 C CA . GLU A 1 92 ? 7.759 -21.692 4.173 1.00 38.50 92 GLU A CA 1
ATOM 713 C C . GLU A 1 92 ? 6.409 -21.239 3.569 1.00 38.50 92 GLU A C 1
ATOM 715 O O . GLU A 1 92 ? 5.334 -21.731 3.892 1.00 38.50 92 GLU A O 1
ATOM 720 N N . PHE A 1 93 ? 6.456 -20.280 2.645 1.00 42.78 93 PHE A N 1
ATOM 721 C CA . PHE A 1 93 ? 5.558 -20.292 1.488 1.00 42.78 93 PHE A CA 1
ATOM 722 C C . PHE A 1 93 ? 6.410 -20.661 0.279 1.00 42.78 93 PHE A C 1
ATOM 724 O O . PHE A 1 93 ? 6.552 -19.898 -0.679 1.00 42.78 93 PHE A O 1
ATOM 731 N N . THR A 1 94 ? 7.041 -21.832 0.379 1.00 39.34 94 THR A N 1
ATOM 732 C CA . THR A 1 94 ? 7.623 -22.513 -0.762 1.00 39.34 94 THR A CA 1
ATOM 733 C C . THR A 1 94 ? 6.528 -22.665 -1.804 1.00 39.34 94 THR A C 1
ATOM 735 O O . THR A 1 94 ? 5.425 -23.125 -1.517 1.00 39.34 94 THR A O 1
ATOM 738 N N . ASP A 1 95 ? 6.854 -22.140 -2.981 1.00 43.31 95 ASP A N 1
ATOM 739 C CA . ASP A 1 95 ? 6.364 -22.497 -4.301 1.00 43.31 95 ASP A CA 1
ATOM 740 C C . ASP A 1 95 ? 5.147 -23.428 -4.281 1.00 43.31 95 ASP A C 1
ATOM 742 O O . ASP A 1 95 ? 5.240 -24.585 -3.858 1.00 43.31 95 ASP A O 1
ATOM 746 N N . VAL A 1 96 ? 4.009 -22.960 -4.805 1.00 38.25 96 VAL A N 1
ATOM 747 C CA . VAL A 1 96 ? 3.010 -23.907 -5.298 1.00 38.25 96 VAL A CA 1
ATOM 748 C C . VAL A 1 96 ? 3.716 -24.639 -6.434 1.00 38.25 96 VAL A C 1
ATOM 750 O O . VAL A 1 96 ? 3.711 -24.175 -7.573 1.00 38.25 96 VAL A O 1
ATOM 753 N N . SER A 1 97 ? 4.391 -25.740 -6.098 1.00 41.88 97 SER A N 1
ATOM 754 C CA . SER A 1 97 ? 4.992 -26.663 -7.041 1.00 41.88 97 SER A CA 1
ATOM 755 C C . SER A 1 97 ? 3.821 -27.283 -7.777 1.00 41.88 97 SER A C 1
ATOM 757 O O . SER A 1 97 ? 3.282 -28.321 -7.410 1.00 41.88 97 SER A O 1
ATOM 759 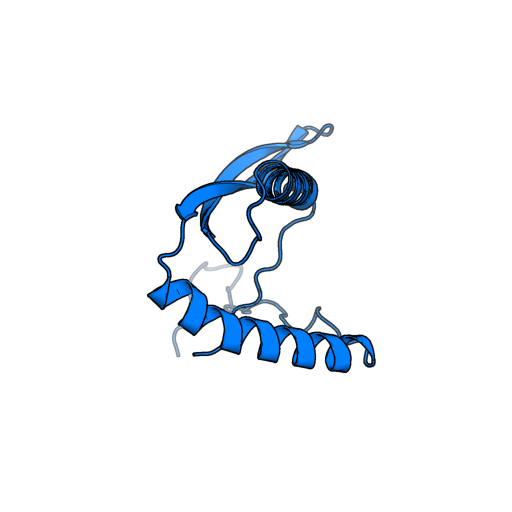N N . THR A 1 98 ? 3.349 -26.558 -8.782 1.00 47.41 98 THR A N 1
ATOM 760 C CA . THR A 1 98 ? 2.641 -27.168 -9.885 1.00 47.41 98 THR A CA 1
ATOM 761 C C . THR A 1 98 ? 3.674 -28.103 -10.510 1.00 47.41 98 THR A C 1
ATOM 763 O O . THR A 1 98 ? 4.744 -27.630 -10.906 1.00 47.41 98 THR A O 1
ATOM 766 N N . PRO A 1 99 ? 3.450 -29.427 -10.504 1.00 45.41 99 PRO A N 1
ATOM 767 C CA . PRO A 1 99 ? 4.383 -30.357 -11.113 1.00 45.41 99 PRO A CA 1
ATOM 768 C C . PRO A 1 99 ? 4.359 -30.112 -12.626 1.00 45.41 99 PRO A C 1
ATOM 770 O O . PRO A 1 99 ? 3.509 -30.633 -13.339 1.00 45.41 99 PRO A O 1
ATOM 773 N N . PHE A 1 100 ? 5.253 -29.248 -13.105 1.00 50.16 100 PHE A N 1
ATOM 774 C CA . PHE A 1 100 ? 5.496 -29.029 -14.525 1.00 50.16 100 PHE A CA 1
ATOM 775 C C . PHE A 1 100 ? 6.490 -30.083 -15.006 1.00 50.16 100 PHE A C 1
ATOM 777 O O . PHE A 1 100 ? 7.629 -30.118 -14.538 1.00 50.16 100 PHE A O 1
ATOM 784 N N . ASP A 1 101 ? 6.073 -30.924 -15.952 1.00 56.78 101 ASP A N 1
ATOM 785 C CA . ASP A 1 101 ? 6.996 -31.770 -16.706 1.00 56.78 101 ASP A CA 1
ATOM 786 C C . ASP A 1 101 ? 7.782 -30.875 -17.691 1.00 56.78 101 ASP A C 1
ATOM 788 O O . ASP A 1 101 ? 7.186 -30.289 -18.607 1.00 56.78 101 ASP A O 1
ATOM 792 N N . PRO A 1 102 ? 9.111 -30.727 -17.521 1.00 57.72 102 PRO A N 1
ATOM 793 C CA . PRO A 1 102 ? 9.920 -29.803 -18.312 1.00 57.72 102 PRO A CA 1
ATOM 794 C C . PRO A 1 102 ? 10.091 -30.217 -19.783 1.00 57.72 102 PRO A C 1
ATOM 796 O O . PRO A 1 102 ? 10.720 -29.474 -20.537 1.00 57.72 102 PRO A O 1
ATOM 799 N N . ILE A 1 103 ? 9.567 -31.372 -20.211 1.00 55.84 103 ILE A N 1
ATOM 800 C CA . ILE A 1 103 ? 9.667 -31.840 -21.602 1.00 55.84 103 ILE A CA 1
ATOM 801 C C . ILE A 1 103 ? 8.351 -31.640 -22.372 1.00 55.84 103 ILE A C 1
ATOM 803 O O . ILE A 1 103 ? 8.386 -31.382 -23.575 1.00 55.84 103 ILE A O 1
ATOM 807 N N . THR A 1 104 ? 7.197 -31.717 -21.705 1.00 62.72 104 THR A N 1
ATOM 808 C CA . THR A 1 104 ? 5.874 -31.782 -22.361 1.00 62.72 104 THR A CA 1
ATOM 809 C C . THR A 1 104 ? 4.956 -30.596 -22.063 1.00 62.72 104 THR A C 1
ATOM 811 O O . THR A 1 104 ? 4.047 -30.340 -22.849 1.00 62.72 104 THR A O 1
ATOM 814 N N . GLY A 1 105 ? 5.215 -29.811 -21.010 1.00 57.03 105 GLY A N 1
ATOM 815 C CA . GLY A 1 105 ? 4.510 -28.546 -20.755 1.00 57.03 105 GLY A CA 1
ATOM 816 C C . GLY A 1 105 ? 3.024 -28.673 -20.390 1.00 57.03 105 GLY A C 1
ATOM 817 O O . GLY A 1 105 ? 2.298 -27.683 -20.480 1.00 57.03 105 GLY A O 1
ATOM 818 N N . GLU A 1 106 ? 2.567 -29.857 -19.983 1.00 62.44 106 GLU A N 1
ATOM 819 C CA . GLU A 1 106 ? 1.189 -30.102 -19.545 1.00 62.44 106 GLU A CA 1
ATOM 820 C C . GLU A 1 106 ? 1.066 -30.039 -18.012 1.00 62.44 106 GLU A C 1
ATOM 822 O O . GLU A 1 106 ? 2.023 -30.312 -17.283 1.00 62.44 106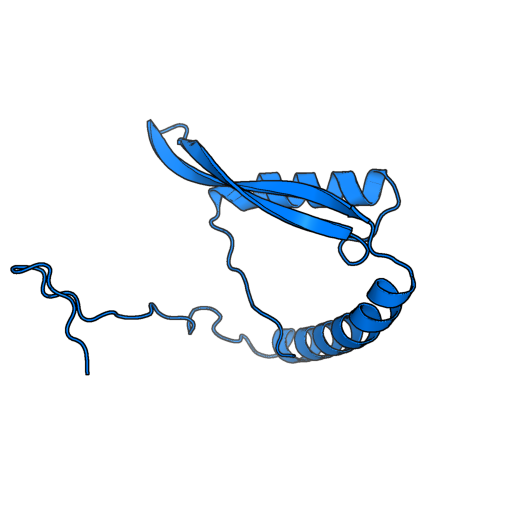 GLU A O 1
ATOM 827 N N . ILE A 1 107 ? -0.115 -29.653 -17.521 1.00 58.53 107 ILE A N 1
ATOM 828 C CA . ILE A 1 107 ? -0.436 -29.551 -16.092 1.00 58.53 107 ILE A CA 1
ATOM 829 C C . ILE A 1 107 ? -1.108 -30.865 -15.676 1.00 58.53 107 ILE A C 1
ATOM 831 O O . ILE A 1 107 ? -2.163 -31.196 -16.211 1.00 58.53 107 ILE A O 1
ATOM 835 N N . VAL A 1 108 ? -0.533 -31.614 -14.730 1.00 55.66 108 VAL A N 1
ATOM 836 C CA . VAL A 1 108 ? -1.174 -32.833 -14.204 1.00 55.66 108 VAL A CA 1
ATOM 837 C C . VAL A 1 108 ? -2.271 -32.433 -13.217 1.00 55.66 108 VAL A C 1
ATOM 839 O O . VAL A 1 108 ? -1.987 -32.022 -12.093 1.00 55.66 108 VAL A O 1
ATOM 842 N N . GLU A 1 109 ? -3.525 -32.524 -13.650 1.00 45.94 109 GLU A N 1
ATOM 843 C CA . GLU A 1 109 ? -4.700 -32.398 -12.786 1.00 45.94 109 GLU A CA 1
ATOM 844 C C . GLU A 1 109 ? -4.887 -33.713 -12.005 1.00 45.94 109 GLU A C 1
ATOM 846 O O . GLU A 1 109 ? -4.787 -34.805 -12.570 1.00 45.94 109 GLU A O 1
ATOM 851 N N . SER A 1 110 ? -5.100 -3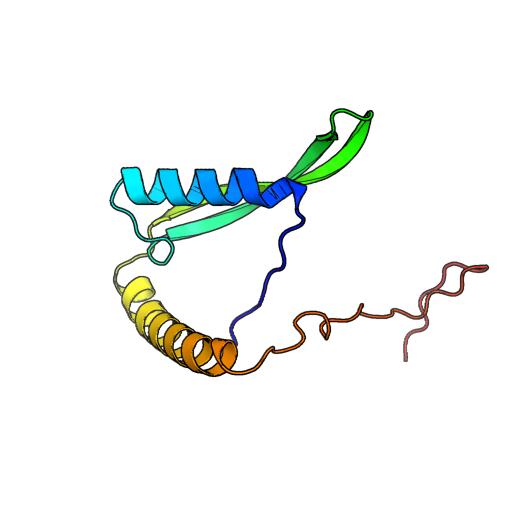3.630 -10.692 1.00 42.66 110 SER A N 1
ATOM 852 C CA . SER A 1 110 ? -5.556 -34.748 -9.853 1.00 42.66 110 SER A CA 1
ATOM 853 C C . SER A 1 110 ? -6.858 -34.374 -9.175 1.00 42.66 110 SER A C 1
ATOM 855 O O . SER A 1 110 ? -6.957 -33.207 -8.733 1.00 42.66 110 SER A O 1
#

Foldseek 3Di:
DDDDDDDFPPQAVVQVVVVCVVCVVVVHHPLQFDKDKDWDWDADPVRDIDIYIHIDGPGTDDPVSSVVVVVVVVVVVVVVVVCVVDVPVPCVVPDPCQPQDPPPRDGDDD

Organism: NCBI:txid1076179